Protein AF-A0A3G2WJ85-F1 (afdb_monomer_lite)

Sequence (77 aa):
LQELFQALDLRGISEQSLVVSGVQHQSTLELSEVGVEAAAATSIAMSRMSLSSFSVNRPFLFFIFEDTTGLPLFVGS

Foldseek 3Di:
DVCQQPFDPPVVPPPDGDHDPDDDDDDDDDDDCPVVVVVPPDDDPDPDDDDDDDDDPDDDWDFDADPPVRDTPDIDD

Secondary structure (DSSP, 8-state):
-GGGGT----TTT-SS----------------HHHHHHHH------TT---------S---EEEE-TTT--EEEEE-

Organism: Homo sapiens (NCBI:txid9606)

Structure (mmCIF, N/CA/C/O backbone):
data_AF-A0A3G2WJ85-F1
#
_entry.id   AF-A0A3G2WJ85-F1
#
loop_
_atom_site.group_PDB
_atom_site.id
_atom_site.type_symbol
_atom_site.label_atom_id
_atom_site.label_alt_id
_atom_site.label_comp_id
_atom_site.label_asym_id
_atom_site.label_entity_id
_atom_site.label_seq_id
_atom_site.pdbx_PDB_ins_code
_atom_site.Cartn_x
_atom_site.Cartn_y
_atom_site.Cartn_z
_atom_site.occupancy
_atom_site.B_iso_or_equiv
_atom_site.auth_seq_id
_atom_site.auth_comp_id
_atom_site.auth_asym_id
_atom_site.auth_atom_id
_atom_site.pdbx_PDB_model_num
ATOM 1 N N . LEU A 1 1 ? -16.948 -0.219 10.405 1.00 62.75 1 LEU A N 1
ATOM 2 C CA . LEU A 1 1 ? -15.751 0.419 11.007 1.00 62.75 1 LEU A CA 1
ATOM 3 C C . LEU A 1 1 ? -16.108 1.546 11.971 1.00 62.75 1 LEU A C 1
ATOM 5 O O . LEU A 1 1 ? -15.470 1.607 13.005 1.00 62.75 1 LEU A O 1
ATOM 9 N N . GLN A 1 2 ? -17.123 2.377 11.697 1.00 70.94 2 GLN A N 1
ATOM 10 C CA . GLN A 1 2 ? -17.565 3.450 12.609 1.00 70.94 2 GLN A CA 1
ATOM 11 C C . GLN A 1 2 ? -17.820 2.970 14.055 1.00 70.94 2 GLN A C 1
ATOM 13 O O . GLN A 1 2 ? -17.352 3.597 14.997 1.00 70.94 2 GLN A O 1
ATOM 18 N N . GLU A 1 3 ? -18.476 1.815 14.213 1.00 74.75 3 GLU A N 1
ATOM 19 C CA . GLU A 1 3 ? -18.801 1.195 15.512 1.00 74.75 3 GLU A CA 1
ATOM 20 C C . GLU A 1 3 ? -17.575 0.927 16.402 1.00 74.75 3 GLU A C 1
ATOM 22 O O . GLU A 1 3 ? -17.660 1.051 17.622 1.00 74.75 3 GLU A O 1
ATOM 27 N N . LEU A 1 4 ? -16.414 0.632 15.796 1.00 75.06 4 LEU A N 1
ATOM 28 C CA . LEU A 1 4 ? -15.143 0.403 16.502 1.00 75.06 4 LEU A CA 1
ATOM 29 C C . LEU A 1 4 ? -14.725 1.629 17.335 1.00 75.06 4 LEU A C 1
ATOM 31 O O . LEU A 1 4 ? -14.111 1.488 18.390 1.00 75.06 4 LEU A O 1
ATOM 35 N N . PHE A 1 5 ? -15.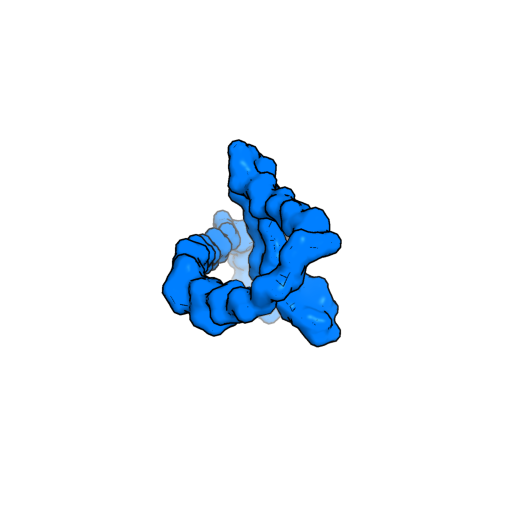080 2.824 16.858 1.00 81.62 5 PHE A N 1
ATOM 36 C CA . PHE A 1 5 ? -14.707 4.106 17.454 1.00 81.62 5 PHE A CA 1
ATOM 37 C C . PHE A 1 5 ? -15.826 4.728 18.305 1.00 81.62 5 PHE A C 1
ATOM 39 O O . PHE A 1 5 ? -15.649 5.835 18.807 1.00 81.62 5 PHE A O 1
ATOM 46 N N . GLN A 1 6 ? -16.980 4.063 18.453 1.00 75.94 6 GLN A N 1
ATOM 47 C CA . GLN A 1 6 ? -18.124 4.606 19.197 1.00 75.94 6 GLN A CA 1
ATOM 48 C C . GLN A 1 6 ? -18.496 3.769 20.423 1.00 75.94 6 GLN A C 1
ATOM 50 O O . GLN A 1 6 ? -18.475 4.309 21.526 1.00 75.94 6 GLN A O 1
ATOM 55 N N . ALA A 1 7 ? -18.824 2.482 20.265 1.00 70.50 7 ALA A N 1
ATOM 56 C CA . ALA A 1 7 ? -19.237 1.625 21.384 1.00 70.50 7 ALA A CA 1
ATOM 57 C C . ALA A 1 7 ? -19.264 0.133 20.993 1.00 70.50 7 ALA A C 1
ATOM 59 O O . ALA A 1 7 ? -20.301 -0.525 21.073 1.00 70.50 7 ALA A O 1
ATOM 60 N N . LEU A 1 8 ? -18.131 -0.411 20.542 1.00 81.31 8 LEU A N 1
ATOM 61 C CA . LEU A 1 8 ? -18.022 -1.840 20.242 1.00 81.31 8 LEU A CA 1
ATOM 62 C C . LEU A 1 8 ? -17.832 -2.660 21.528 1.00 81.31 8 LEU A C 1
ATOM 64 O O . LEU A 1 8 ? -17.074 -2.272 22.415 1.00 81.31 8 LEU A O 1
ATOM 68 N N . ASP A 1 9 ? -18.480 -3.823 21.612 1.00 85.75 9 ASP A N 1
ATOM 69 C CA . ASP A 1 9 ? -18.248 -4.778 22.697 1.00 85.75 9 ASP A CA 1
ATOM 70 C C . ASP A 1 9 ? -16.863 -5.428 22.548 1.00 85.75 9 ASP A C 1
ATOM 72 O O . ASP A 1 9 ? -16.654 -6.328 21.733 1.00 85.75 9 ASP A O 1
ATOM 76 N N . LEU A 1 10 ? -15.905 -4.938 23.335 1.00 89.50 10 LEU A N 1
ATOM 77 C CA . LEU A 1 10 ? -14.513 -5.391 23.353 1.00 89.50 10 LEU A CA 1
ATOM 78 C C . LEU A 1 10 ? -14.205 -6.311 24.547 1.00 89.50 10 LEU A C 1
ATOM 80 O O . LEU A 1 10 ? -13.039 -6.464 24.915 1.00 89.50 10 LEU A O 1
ATOM 84 N N . ARG A 1 11 ? -15.220 -6.973 25.126 1.00 88.88 11 ARG A N 1
ATOM 85 C CA . ARG A 1 11 ? -15.040 -7.907 26.257 1.00 88.88 11 ARG A CA 1
ATOM 86 C C . ARG A 1 11 ? -14.108 -9.085 25.965 1.00 88.88 11 ARG A C 1
ATOM 88 O O . ARG A 1 11 ? -13.508 -9.629 26.879 1.00 88.88 11 ARG A O 1
ATOM 95 N N . GLY A 1 12 ? -13.900 -9.430 24.691 1.00 91.38 12 GLY A N 1
ATOM 96 C CA . GLY A 1 12 ? -12.873 -10.401 24.281 1.00 91.38 12 GLY A CA 1
ATOM 97 C C . GLY A 1 12 ? -11.420 -9.927 24.466 1.00 91.38 12 GLY A C 1
ATOM 98 O O . GLY A 1 12 ? -10.504 -10.731 24.318 1.00 91.38 12 GLY A O 1
ATOM 99 N N . ILE A 1 13 ? -11.200 -8.641 24.763 1.00 92.38 13 ILE A N 1
ATOM 100 C CA . ILE A 1 13 ? -9.883 -8.029 25.009 1.00 92.38 13 ILE A CA 1
ATOM 101 C C . ILE A 1 13 ? -9.730 -7.658 26.492 1.00 92.38 13 ILE A C 1
ATOM 103 O O . ILE A 1 13 ? -8.662 -7.860 27.067 1.00 92.38 13 ILE A O 1
ATOM 107 N N . SER A 1 14 ? -10.776 -7.095 27.108 1.00 91.31 14 SER A N 1
ATOM 108 C CA . SER A 1 14 ? -10.782 -6.679 28.516 1.00 91.31 14 SER A CA 1
ATOM 109 C C . SER A 1 14 ? -12.197 -6.658 29.087 1.00 91.31 14 SER A C 1
ATOM 111 O O . SER A 1 14 ? -13.128 -6.239 28.410 1.00 91.31 14 SER A O 1
ATOM 113 N N . GLU A 1 15 ? -12.348 -6.999 30.367 1.00 90.06 15 GLU A N 1
ATOM 114 C CA . GLU A 1 15 ? -13.617 -6.885 31.107 1.00 90.06 15 GLU A CA 1
A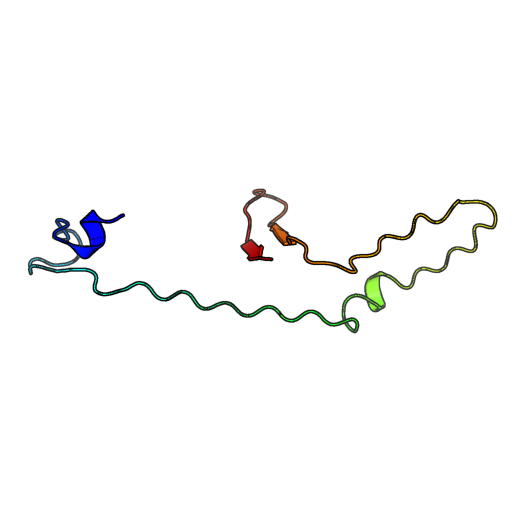TOM 115 C C . GLU A 1 15 ? -14.052 -5.426 31.357 1.00 90.06 15 GLU A C 1
ATOM 117 O O . GLU A 1 15 ? -15.172 -5.163 31.796 1.00 90.06 15 GLU A O 1
ATOM 122 N N . GLN A 1 16 ? -13.168 -4.456 31.107 1.00 89.25 16 GLN A N 1
ATOM 123 C CA . GLN A 1 16 ? -13.469 -3.029 31.216 1.00 89.25 16 GLN A CA 1
ATOM 124 C C . GLN A 1 16 ? -14.030 -2.476 29.900 1.00 89.25 16 GLN A C 1
ATOM 126 O O . GLN A 1 16 ? -13.693 -2.947 28.817 1.00 89.25 16 GLN A O 1
ATOM 131 N N . SER A 1 17 ? -14.840 -1.417 29.985 1.00 87.19 17 SER A N 1
ATOM 132 C CA . SER A 1 17 ? -15.327 -0.712 28.795 1.00 87.19 17 SER A CA 1
ATOM 133 C C . SER A 1 17 ? -14.162 -0.049 28.053 1.00 87.19 17 SER A C 1
ATOM 135 O O . SER A 1 17 ? -13.502 0.833 28.601 1.00 87.19 17 SER A O 1
ATOM 137 N N . LEU A 1 18 ? -13.937 -0.442 26.798 1.00 88.50 18 LEU A N 1
ATOM 138 C CA . LEU A 1 18 ? -12.894 0.100 25.926 1.00 88.50 18 LEU A CA 1
ATOM 139 C C . LEU A 1 18 ? -13.507 0.799 24.709 1.00 88.50 18 LEU A C 1
ATOM 141 O O . LEU A 1 18 ? -14.564 0.409 24.222 1.00 88.50 18 LEU A O 1
ATOM 145 N N . VAL A 1 19 ? -12.803 1.802 24.188 1.00 88.31 19 VAL A N 1
ATOM 146 C CA . VAL A 1 19 ? -13.103 2.446 22.904 1.00 88.31 19 VAL A CA 1
ATOM 147 C C . VAL A 1 19 ? -11.804 2.633 22.131 1.00 88.31 19 VAL A C 1
ATOM 149 O O . VAL A 1 19 ? -10.774 2.977 22.717 1.00 88.31 19 VAL A O 1
ATOM 152 N N . VAL A 1 20 ? -11.827 2.398 20.819 1.00 89.81 20 VAL A N 1
ATOM 153 C CA . VAL A 1 20 ? -10.660 2.675 19.977 1.00 89.81 20 VAL A CA 1
ATOM 154 C C . VAL A 1 20 ? -10.597 4.176 19.721 1.00 89.81 20 VAL A C 1
ATOM 156 O O . VAL A 1 20 ? -11.534 4.754 19.182 1.00 89.81 20 VAL A O 1
ATOM 159 N N . SER A 1 21 ? -9.496 4.817 20.112 1.00 89.75 21 SER A N 1
ATOM 160 C CA . SER A 1 21 ? -9.299 6.265 19.952 1.00 89.75 21 SER A CA 1
ATOM 161 C C . SER A 1 21 ? -8.706 6.656 18.596 1.00 89.75 21 SER A C 1
ATOM 163 O O . SER A 1 21 ? -8.881 7.784 18.145 1.00 89.75 21 SER A O 1
ATOM 165 N N . GLY A 1 22 ? -8.012 5.733 17.932 1.00 89.06 22 GLY A N 1
ATOM 166 C CA . GLY A 1 22 ? -7.382 5.964 16.640 1.00 89.06 22 GLY A CA 1
ATOM 167 C C . GLY A 1 22 ? -6.620 4.735 16.158 1.00 89.06 22 GLY A C 1
ATOM 168 O O . GLY A 1 22 ? -6.259 3.863 16.946 1.00 89.06 22 GLY A O 1
ATOM 169 N N . VAL A 1 23 ? -6.371 4.677 14.852 1.00 91.31 23 VAL A N 1
ATOM 170 C CA . VAL A 1 23 ? -5.513 3.669 14.220 1.00 91.31 23 VAL A CA 1
ATOM 171 C C . VAL A 1 23 ? -4.466 4.417 13.409 1.00 91.31 23 VAL A C 1
ATOM 173 O O . VAL A 1 23 ? -4.811 5.271 12.596 1.00 91.31 23 VAL A O 1
ATOM 176 N N . GLN A 1 24 ? -3.192 4.119 13.651 1.00 94.12 24 GLN A N 1
ATOM 177 C CA . GLN A 1 24 ? -2.074 4.746 12.952 1.00 94.12 24 GLN A CA 1
ATOM 178 C C . GLN A 1 24 ? -1.453 3.741 11.984 1.00 94.12 24 GLN A C 1
ATOM 180 O O . GLN A 1 24 ? -1.141 2.616 12.371 1.00 94.12 24 GLN A O 1
ATOM 185 N N . HIS A 1 25 ? -1.271 4.157 10.733 1.00 92.88 25 HIS A N 1
ATOM 186 C CA . HIS A 1 25 ? -0.561 3.400 9.709 1.00 92.88 25 HIS A CA 1
ATOM 187 C C . HIS A 1 25 ? 0.574 4.268 9.171 1.00 92.88 25 HIS A C 1
ATOM 189 O O . HIS A 1 25 ? 0.336 5.394 8.735 1.00 92.88 25 HIS A O 1
ATOM 195 N N . GLN A 1 26 ? 1.798 3.746 9.212 1.00 93.12 26 GLN A N 1
ATOM 196 C CA . GLN A 1 26 ? 2.980 4.402 8.670 1.00 93.12 26 GLN A CA 1
ATOM 197 C C . GLN A 1 26 ? 3.697 3.422 7.746 1.00 93.12 26 GLN A C 1
ATOM 199 O O . GLN A 1 26 ? 3.946 2.276 8.116 1.00 93.12 26 GLN A O 1
ATOM 204 N N . SER A 1 27 ? 4.021 3.893 6.547 1.00 91.75 27 SER A N 1
ATOM 205 C CA . SER A 1 27 ? 4.704 3.136 5.508 1.00 91.75 27 SER A CA 1
ATOM 206 C C . SER A 1 27 ? 5.719 4.044 4.819 1.00 91.75 27 SER A C 1
ATOM 208 O O . SER A 1 27 ? 5.454 5.232 4.630 1.00 91.75 27 SER A O 1
ATOM 210 N N . THR A 1 28 ? 6.868 3.480 4.453 1.00 91.50 28 THR A N 1
ATOM 211 C CA . THR A 1 28 ? 7.935 4.169 3.723 1.00 91.50 28 THR A CA 1
ATOM 212 C C . THR A 1 28 ? 8.314 3.324 2.517 1.00 91.50 28 THR A C 1
ATOM 214 O O . THR A 1 28 ? 8.527 2.121 2.651 1.00 91.50 28 THR A O 1
ATOM 217 N N . LEU A 1 29 ? 8.423 3.959 1.351 1.00 89.50 29 LEU A N 1
ATOM 218 C CA . LEU A 1 29 ? 8.878 3.334 0.116 1.00 89.50 29 LEU A CA 1
ATOM 219 C C . LEU A 1 29 ? 9.977 4.196 -0.501 1.00 89.50 29 LEU A C 1
ATOM 221 O O . LEU A 1 29 ? 9.793 5.395 -0.698 1.00 89.50 29 LEU A O 1
ATOM 225 N N . GLU A 1 30 ? 11.110 3.571 -0.799 1.00 88.50 30 GLU A N 1
ATOM 226 C CA . GLU A 1 30 ? 12.254 4.195 -1.453 1.00 88.50 30 GLU A CA 1
ATOM 227 C C . GLU A 1 30 ? 12.552 3.430 -2.743 1.00 88.50 30 GLU A C 1
ATOM 229 O O . GLU A 1 30 ? 12.649 2.203 -2.744 1.00 88.50 30 GLU A O 1
ATOM 234 N N . LEU A 1 31 ? 12.670 4.159 -3.850 1.00 80.94 31 LEU A N 1
ATOM 235 C CA . LEU A 1 31 ? 13.019 3.615 -5.158 1.00 80.94 31 LEU A CA 1
ATOM 236 C C . LEU A 1 31 ? 14.408 4.127 -5.524 1.00 80.94 31 LEU A C 1
ATOM 238 O O . LEU A 1 31 ? 14.628 5.337 -5.545 1.00 80.94 31 LEU A O 1
ATOM 242 N N . SER A 1 32 ? 15.333 3.218 -5.826 1.00 79.50 32 SER A N 1
ATOM 243 C CA . SER A 1 32 ? 16.676 3.569 -6.284 1.00 79.50 32 SER A CA 1
ATOM 244 C C . SER A 1 32 ? 17.094 2.732 -7.488 1.00 79.50 32 SER A C 1
ATOM 246 O O . SER A 1 32 ? 16.685 1.581 -7.653 1.00 79.50 32 SER A O 1
ATOM 248 N N . GLU A 1 33 ? 17.927 3.326 -8.339 1.00 75.62 33 GLU A N 1
ATOM 249 C CA . GLU A 1 33 ? 18.425 2.680 -9.555 1.00 75.62 33 GLU A CA 1
ATOM 250 C C . GLU A 1 33 ? 19.495 1.630 -9.245 1.00 75.62 33 GLU A C 1
ATOM 252 O O . GLU A 1 33 ? 19.600 0.650 -9.966 1.00 75.62 33 GLU A O 1
ATOM 257 N N . VAL A 1 34 ? 20.217 1.751 -8.127 1.00 67.94 34 VAL A N 1
ATOM 258 C CA . VAL A 1 34 ? 21.360 0.884 -7.777 1.00 67.94 34 VAL A CA 1
ATOM 259 C C . VAL A 1 34 ? 20.989 -0.610 -7.736 1.00 67.94 34 VAL A C 1
ATOM 261 O O . VAL A 1 34 ? 21.793 -1.456 -8.120 1.00 67.94 34 VAL A O 1
ATOM 264 N N . GLY A 1 35 ? 19.767 -0.953 -7.312 1.00 54.50 35 GLY A N 1
ATOM 265 C CA . GLY A 1 35 ? 19.267 -2.337 -7.325 1.00 54.50 35 GLY A CA 1
ATOM 266 C C . GLY A 1 35 ? 18.618 -2.769 -8.648 1.00 54.50 35 GLY A C 1
ATOM 267 O O . GLY A 1 35 ? 18.576 -3.959 -8.952 1.00 54.50 35 GLY A O 1
ATOM 268 N N . VAL A 1 36 ? 18.126 -1.814 -9.441 1.00 56.44 36 VAL A N 1
ATOM 269 C CA . VAL A 1 36 ? 17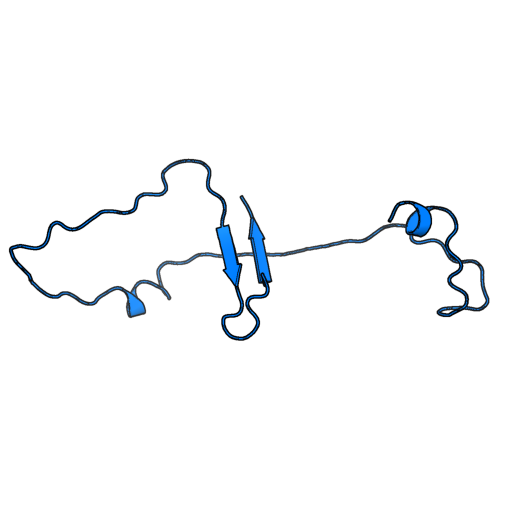.416 -2.046 -10.714 1.00 56.44 36 VAL A CA 1
ATOM 270 C C . VAL A 1 36 ? 18.396 -2.132 -11.889 1.00 56.44 36 VAL A C 1
ATOM 272 O O . VAL A 1 36 ? 18.230 -2.963 -12.779 1.00 56.44 36 VAL A O 1
ATOM 275 N N . GLU A 1 37 ? 19.454 -1.325 -11.874 1.00 53.97 37 GLU A N 1
ATOM 276 C CA . GLU A 1 37 ? 20.496 -1.237 -12.899 1.00 53.97 37 GLU A CA 1
ATOM 277 C C . GLU A 1 37 ? 21.255 -2.563 -13.049 1.00 53.97 37 GLU A C 1
ATOM 279 O O . GLU A 1 37 ? 21.476 -3.026 -14.169 1.00 53.97 37 GLU A O 1
ATOM 284 N N . ALA A 1 38 ? 21.539 -3.246 -11.934 1.00 52.62 38 ALA A N 1
ATOM 285 C CA . ALA A 1 38 ? 22.158 -4.571 -11.937 1.00 52.62 38 ALA A CA 1
ATOM 286 C C . ALA A 1 38 ? 21.284 -5.656 -12.606 1.00 52.62 38 ALA A C 1
ATOM 288 O O . ALA A 1 38 ? 21.823 -6.613 -13.159 1.00 52.62 38 ALA A O 1
ATOM 289 N N . ALA A 1 39 ? 19.952 -5.511 -12.584 1.00 54.50 39 ALA A N 1
ATOM 290 C CA . ALA A 1 39 ? 19.008 -6.445 -13.208 1.00 54.50 39 ALA A CA 1
ATOM 291 C C . ALA A 1 39 ? 18.622 -6.054 -14.652 1.00 54.50 39 ALA A C 1
ATOM 293 O O . ALA A 1 39 ? 18.271 -6.923 -15.449 1.00 54.50 39 ALA A O 1
ATOM 294 N N . ALA A 1 40 ? 18.688 -4.765 -15.008 1.00 54.12 40 ALA A N 1
ATOM 295 C CA . ALA A 1 40 ? 18.233 -4.233 -16.297 1.00 54.12 40 ALA A CA 1
ATOM 296 C C . ALA A 1 40 ? 19.345 -4.059 -17.351 1.00 54.12 40 ALA A C 1
ATOM 298 O O . ALA A 1 40 ? 19.046 -3.948 -18.542 1.00 54.12 40 ALA A O 1
ATOM 299 N N . ALA A 1 41 ? 20.623 -4.058 -16.961 1.00 56.50 41 ALA A N 1
ATOM 300 C CA . ALA A 1 41 ? 21.750 -3.899 -17.881 1.00 56.50 41 ALA A CA 1
ATOM 301 C C . ALA A 1 41 ? 22.065 -5.191 -18.671 1.00 56.50 41 ALA A C 1
ATOM 303 O O . ALA A 1 41 ? 23.150 -5.756 -18.568 1.00 56.50 41 ALA A O 1
ATOM 304 N N . THR A 1 42 ? 21.124 -5.661 -19.497 1.00 57.41 42 THR A N 1
ATOM 305 C CA . THR A 1 42 ? 21.387 -6.703 -20.506 1.00 57.41 42 THR A CA 1
ATOM 306 C C . THR A 1 42 ? 21.316 -6.079 -21.898 1.00 57.41 42 THR A C 1
ATOM 308 O O . THR A 1 42 ? 20.235 -5.803 -22.413 1.00 57.41 42 THR A O 1
ATOM 311 N N . SER A 1 43 ? 22.466 -5.833 -22.530 1.00 48.72 43 SER A N 1
ATOM 312 C CA . SER A 1 43 ? 22.521 -5.312 -23.899 1.00 48.72 43 SER A CA 1
ATOM 313 C C . SER A 1 43 ? 22.518 -6.464 -24.911 1.00 48.72 43 SER A C 1
ATOM 315 O O . SER A 1 43 ? 23.504 -7.174 -25.085 1.00 48.72 43 SER A O 1
ATOM 317 N N . ILE A 1 44 ? 21.400 -6.656 -25.617 1.00 53.03 44 ILE A N 1
ATOM 318 C CA . ILE A 1 44 ? 21.364 -7.484 -26.831 1.00 53.03 44 ILE A CA 1
ATOM 319 C C . ILE A 1 44 ? 21.211 -6.535 -28.018 1.00 53.03 44 ILE A C 1
ATOM 321 O O . ILE A 1 44 ? 20.184 -5.877 -28.176 1.00 53.03 44 ILE A O 1
ATOM 325 N N . ALA A 1 45 ? 22.237 -6.452 -28.867 1.00 51.38 45 ALA A N 1
ATOM 326 C CA . ALA A 1 45 ? 22.211 -5.645 -30.084 1.00 51.38 45 ALA A CA 1
ATOM 327 C C . ALA A 1 45 ? 21.304 -6.294 -31.152 1.00 51.38 45 ALA A C 1
ATOM 329 O O . ALA A 1 45 ? 21.780 -6.927 -32.093 1.00 51.38 45 ALA A O 1
ATOM 330 N N . MET A 1 46 ? 19.981 -6.162 -31.016 1.00 50.59 46 MET A N 1
ATOM 331 C CA . MET A 1 46 ? 19.022 -6.588 -32.041 1.00 50.59 46 MET A CA 1
ATOM 332 C C . MET A 1 46 ? 18.604 -5.399 -32.910 1.00 50.59 46 MET A C 1
ATOM 334 O O . MET A 1 46 ? 17.732 -4.612 -32.562 1.00 50.59 46 MET A O 1
ATOM 338 N N . SER A 1 47 ? 19.219 -5.297 -34.089 1.00 53.19 47 SER A N 1
ATOM 339 C CA . SER A 1 47 ? 19.099 -4.179 -35.040 1.00 53.19 47 SER A CA 1
ATOM 340 C C . SER A 1 47 ? 17.690 -3.922 -35.624 1.00 53.19 47 SER A C 1
ATOM 342 O O . SER A 1 47 ? 17.553 -3.026 -36.456 1.00 53.19 47 SER A O 1
ATOM 344 N N . ARG A 1 48 ? 16.649 -4.692 -35.273 1.00 52.81 48 ARG A N 1
ATOM 345 C CA . ARG A 1 48 ? 15.327 -4.634 -35.941 1.00 52.81 48 ARG A CA 1
ATOM 346 C C . ARG A 1 48 ? 14.116 -4.934 -35.044 1.00 52.81 48 ARG A C 1
ATOM 348 O O . ARG A 1 48 ? 13.078 -5.347 -35.549 1.00 52.81 48 ARG A O 1
ATOM 355 N N . MET A 1 49 ? 14.205 -4.721 -33.734 1.00 57.03 49 MET A N 1
ATOM 356 C CA . MET A 1 49 ? 13.008 -4.716 -32.883 1.00 57.03 49 MET A CA 1
ATOM 357 C C . MET A 1 49 ? 12.657 -3.273 -32.536 1.00 57.03 49 MET A C 1
ATOM 359 O O . MET A 1 49 ? 13.502 -2.529 -32.048 1.00 57.03 49 MET A O 1
ATOM 363 N N . SER A 1 50 ? 11.421 -2.865 -32.828 1.00 60.00 50 SER A N 1
ATOM 364 C CA . SER A 1 50 ? 10.874 -1.596 -32.350 1.00 60.00 50 SER A CA 1
ATOM 365 C C . SER A 1 50 ? 10.875 -1.634 -30.824 1.00 60.00 50 SER A C 1
ATOM 367 O O . SER A 1 50 ? 10.059 -2.333 -30.229 1.00 60.00 50 SER A O 1
ATOM 369 N N . LEU A 1 51 ? 11.818 -0.935 -30.195 1.00 64.31 51 LEU A N 1
ATOM 370 C CA . LEU A 1 51 ? 11.880 -0.812 -28.744 1.00 64.31 51 LEU A CA 1
ATOM 371 C C . LEU A 1 51 ? 10.714 0.065 -28.284 1.00 64.31 51 LEU A C 1
ATOM 373 O O . LEU A 1 51 ? 10.700 1.273 -28.514 1.00 64.31 51 LEU A O 1
ATOM 377 N N . SER A 1 52 ? 9.716 -0.548 -27.658 1.00 67.38 52 SER A N 1
ATOM 378 C CA . SER A 1 52 ? 8.614 0.168 -27.020 1.00 67.38 52 SER A CA 1
ATOM 379 C C . SER A 1 52 ? 9.136 0.833 -25.745 1.00 67.38 52 SER A C 1
ATOM 381 O O . SER A 1 52 ? 9.490 0.143 -24.792 1.00 67.38 52 SER A O 1
ATOM 383 N N . SER A 1 53 ? 9.201 2.164 -25.707 1.00 78.88 53 SER A N 1
ATOM 384 C CA . SER A 1 53 ? 9.561 2.891 -24.485 1.00 78.88 53 SER A CA 1
ATOM 385 C C . SER A 1 53 ? 8.356 3.009 -23.553 1.00 78.88 53 SER A C 1
ATOM 387 O O . SER A 1 53 ? 7.305 3.500 -23.969 1.00 78.88 53 SER A O 1
ATOM 389 N N . PHE A 1 54 ? 8.520 2.634 -22.285 1.00 83.38 54 PHE A N 1
ATOM 390 C CA . PHE A 1 54 ? 7.558 2.937 -21.228 1.00 83.38 54 PHE A CA 1
ATOM 391 C C . PHE A 1 54 ? 8.033 4.172 -20.458 1.00 83.38 54 PHE A C 1
ATOM 393 O O . PHE A 1 54 ? 9.137 4.182 -19.920 1.00 83.38 54 PHE A O 1
ATOM 400 N N . SER A 1 55 ? 7.220 5.229 -20.438 1.00 87.81 55 SER A N 1
ATOM 401 C CA . SER A 1 55 ? 7.529 6.480 -19.743 1.00 87.81 55 SER A CA 1
ATOM 402 C C . SER A 1 55 ? 6.374 6.854 -18.825 1.00 87.81 55 SER A C 1
ATOM 404 O O . SER A 1 55 ? 5.227 6.951 -19.265 1.00 87.81 55 SER A O 1
ATOM 406 N N . VAL A 1 56 ? 6.689 7.068 -17.550 1.00 89.81 56 VAL A N 1
ATOM 407 C CA . VAL A 1 56 ? 5.734 7.480 -16.518 1.00 89.81 56 VAL A CA 1
ATOM 408 C C . VAL A 1 56 ? 6.053 8.918 -16.123 1.00 89.81 56 VAL A C 1
ATOM 410 O O . VAL A 1 56 ? 6.776 9.176 -15.169 1.00 89.81 56 VAL A O 1
ATOM 413 N N . ASN A 1 57 ? 5.560 9.869 -16.915 1.00 93.44 57 ASN A N 1
ATOM 414 C CA . ASN A 1 57 ? 5.863 11.302 -16.796 1.00 93.44 57 ASN A CA 1
ATOM 415 C C . ASN A 1 57 ? 4.669 12.141 -16.292 1.00 93.44 57 ASN A C 1
ATOM 417 O O . ASN A 1 57 ? 4.577 13.337 -16.567 1.00 93.44 57 ASN A O 1
ATOM 421 N N . ARG A 1 58 ? 3.727 11.502 -15.593 1.00 93.69 58 ARG A N 1
ATOM 422 C CA . ARG A 1 58 ? 2.511 12.096 -15.014 1.00 93.69 58 ARG A CA 1
ATOM 423 C C . ARG A 1 58 ? 2.041 11.245 -13.821 1.00 93.69 58 ARG A C 1
ATOM 425 O O . ARG A 1 58 ? 2.539 10.124 -13.703 1.00 93.69 58 ARG A O 1
ATOM 432 N N . PRO A 1 59 ? 1.106 11.720 -12.970 1.00 96.94 59 PRO A N 1
ATOM 433 C CA . PRO A 1 59 ? 0.614 10.944 -11.830 1.00 96.94 59 PRO A CA 1
ATOM 434 C C . PRO A 1 59 ? 0.213 9.521 -12.231 1.00 96.94 59 PRO A C 1
ATOM 436 O O . PRO A 1 59 ? -0.429 9.324 -13.271 1.00 96.94 59 PRO A O 1
ATOM 439 N N . PHE A 1 60 ? 0.612 8.543 -11.424 1.00 94.81 60 PHE A N 1
ATOM 440 C CA . PHE A 1 60 ? 0.446 7.123 -11.710 1.00 94.81 60 PHE A CA 1
ATOM 441 C C . PHE A 1 60 ? 0.065 6.371 -10.444 1.00 94.81 60 PHE A C 1
ATOM 443 O O . PHE A 1 60 ? 0.358 6.817 -9.350 1.00 94.81 60 PHE A O 1
ATOM 450 N N . LEU A 1 61 ? -0.574 5.217 -10.601 1.00 95.38 61 LEU A N 1
ATOM 451 C CA . LEU A 1 61 ? -0.801 4.291 -9.497 1.00 95.38 61 LEU A CA 1
ATOM 452 C C . LEU A 1 61 ? 0.271 3.210 -9.530 1.00 95.38 61 LEU A C 1
ATOM 454 O O . LEU A 1 61 ? 0.670 2.772 -10.613 1.00 95.38 61 LEU A O 1
ATOM 458 N N . PHE A 1 62 ? 0.688 2.742 -8.361 1.00 93.19 62 PHE A N 1
ATOM 459 C CA . PHE A 1 62 ? 1.568 1.588 -8.242 1.00 93.19 62 PHE A CA 1
ATOM 460 C C . PHE A 1 62 ? 1.024 0.578 -7.238 1.00 93.19 62 PHE A C 1
ATOM 462 O O . PHE A 1 62 ? 0.334 0.920 -6.276 1.00 93.19 62 PHE A O 1
ATOM 469 N N . PHE A 1 63 ? 1.374 -0.681 -7.483 1.00 95.19 63 PHE A N 1
ATOM 470 C CA . PHE A 1 63 ? 1.035 -1.814 -6.641 1.00 95.19 63 PHE A CA 1
ATOM 471 C C . PHE A 1 63 ? 2.268 -2.705 -6.516 1.00 95.19 63 PHE A C 1
ATOM 473 O O . PHE A 1 63 ? 2.919 -2.997 -7.519 1.00 95.19 63 PHE A O 1
ATOM 480 N N . ILE A 1 64 ? 2.573 -3.147 -5.302 1.00 94.94 64 ILE A N 1
ATOM 481 C CA . ILE A 1 64 ? 3.562 -4.197 -5.047 1.00 94.94 64 ILE A CA 1
ATOM 482 C C . ILE A 1 64 ? 2.781 -5.409 -4.570 1.00 94.94 64 ILE A C 1
ATOM 484 O O . ILE A 1 64 ? 2.084 -5.316 -3.561 1.00 94.94 64 ILE A O 1
ATOM 488 N N . PHE A 1 65 ? 2.882 -6.520 -5.291 1.00 95.75 65 PHE A N 1
ATOM 489 C CA . PHE A 1 65 ? 2.191 -7.764 -4.969 1.00 95.75 65 PHE A CA 1
ATOM 490 C C . PHE A 1 65 ? 3.173 -8.818 -4.467 1.00 95.75 65 PHE A C 1
ATOM 492 O O . PHE A 1 65 ? 4.349 -8.807 -4.824 1.00 95.75 65 PHE A O 1
ATOM 499 N N . GLU A 1 66 ? 2.675 -9.733 -3.644 1.00 97.19 66 GLU A N 1
ATOM 500 C CA . GLU A 1 66 ? 3.324 -11.021 -3.422 1.00 97.19 66 GLU A CA 1
ATOM 501 C C . GLU A 1 66 ? 2.806 -12.013 -4.475 1.00 97.19 66 GLU A C 1
ATOM 503 O O . GLU A 1 66 ? 1.596 -12.186 -4.626 1.00 97.19 66 GLU A O 1
ATOM 508 N N . ASP A 1 67 ? 3.712 -12.639 -5.226 1.00 94.62 67 ASP A N 1
ATOM 509 C CA . ASP A 1 67 ? 3.363 -13.380 -6.446 1.00 94.62 67 ASP A CA 1
ATOM 510 C C . ASP A 1 67 ? 2.601 -14.692 -6.189 1.00 94.62 67 ASP A C 1
ATOM 512 O O . ASP A 1 67 ? 1.800 -15.114 -7.025 1.00 94.62 67 ASP A O 1
ATOM 516 N N . THR A 1 68 ? 2.823 -15.354 -5.050 1.00 97.19 68 THR A N 1
ATOM 517 C CA . THR A 1 68 ? 2.228 -16.672 -4.762 1.00 97.19 68 THR A CA 1
ATOM 518 C C . THR A 1 68 ? 0.752 -16.562 -4.385 1.00 97.19 68 THR A C 1
ATOM 520 O O . THR A 1 68 ? -0.075 -17.377 -4.793 1.00 97.19 68 THR A O 1
ATOM 523 N N . THR A 1 69 ? 0.421 -15.567 -3.569 1.00 96.56 69 THR A N 1
ATOM 524 C CA . THR A 1 69 ? -0.910 -15.318 -3.005 1.00 96.56 69 THR A CA 1
ATOM 525 C C . THR A 1 69 ? -1.668 -14.242 -3.773 1.00 96.56 69 THR A C 1
ATOM 527 O O . THR A 1 69 ? -2.890 -14.153 -3.646 1.00 96.56 69 THR A O 1
ATOM 530 N N . GLY A 1 70 ? -0.964 -13.422 -4.560 1.00 94.06 70 GLY A N 1
ATOM 531 C CA . GLY A 1 70 ? -1.528 -12.282 -5.279 1.00 94.06 70 GLY A CA 1
ATOM 532 C C . GLY A 1 70 ? -1.956 -11.133 -4.362 1.00 94.06 70 GLY A C 1
ATOM 533 O O . GLY A 1 70 ? -2.734 -10.274 -4.779 1.00 94.06 70 GLY A O 1
ATOM 534 N N . LEU A 1 71 ? -1.505 -11.115 -3.103 1.00 96.00 71 LEU A N 1
ATOM 535 C CA . LEU A 1 71 ? -1.903 -10.092 -2.141 1.00 96.00 71 LEU A CA 1
ATOM 536 C C . LEU A 1 71 ? -1.124 -8.788 -2.366 1.00 96.00 71 LEU A C 1
ATOM 538 O O . LEU A 1 71 ? 0.102 -8.825 -2.505 1.00 96.00 71 LEU A O 1
ATOM 542 N N . PRO A 1 72 ? -1.798 -7.622 -2.372 1.00 94.69 72 PRO A N 1
ATOM 543 C CA . PRO A 1 72 ? -1.115 -6.340 -2.445 1.00 94.69 72 P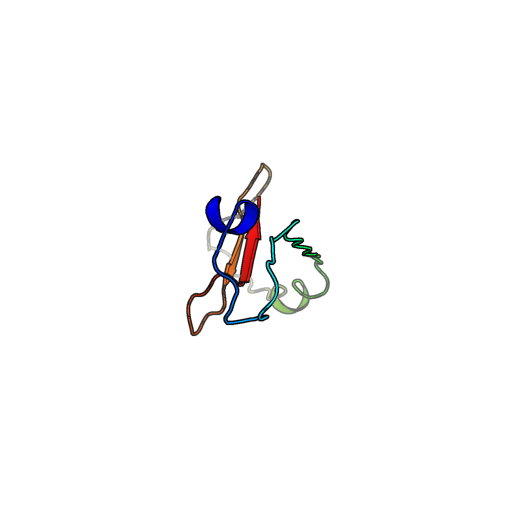RO A CA 1
ATOM 544 C C . PRO A 1 72 ? -0.418 -6.047 -1.113 1.00 94.69 72 PRO A C 1
ATOM 546 O O . PRO A 1 72 ? -1.061 -5.923 -0.071 1.00 94.69 72 PRO A O 1
ATOM 549 N N . LEU A 1 73 ? 0.902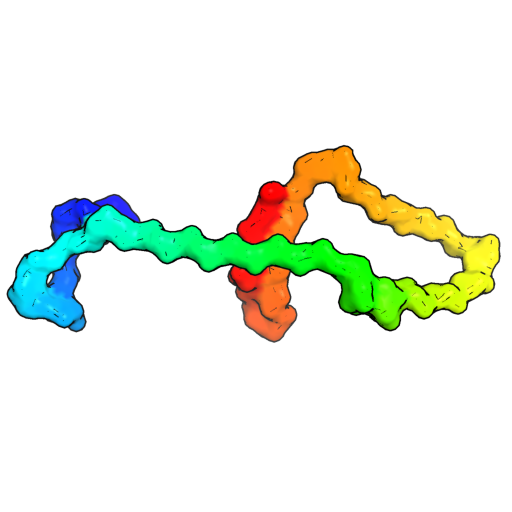 -5.902 -1.164 1.00 94.38 73 LEU A N 1
ATOM 550 C CA . LEU A 1 73 ? 1.737 -5.468 -0.046 1.00 94.38 73 LEU A CA 1
ATOM 551 C C . LEU A 1 73 ? 1.721 -3.944 0.093 1.00 94.38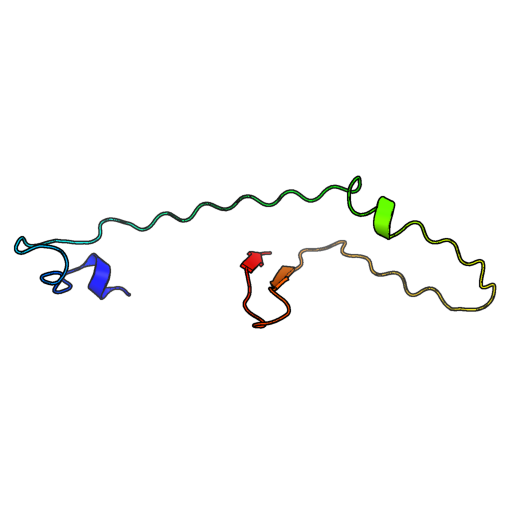 73 LEU A C 1
ATOM 553 O O . LEU A 1 73 ? 1.639 -3.421 1.201 1.00 94.38 73 LEU A O 1
ATOM 557 N N . PHE A 1 74 ? 1.763 -3.234 -1.039 1.00 95.56 74 PHE A N 1
ATOM 558 C CA . PHE A 1 74 ? 1.705 -1.774 -1.087 1.00 95.56 74 PHE A CA 1
ATOM 559 C C . PHE A 1 74 ? 0.821 -1.308 -2.236 1.00 95.56 74 PHE A C 1
ATOM 561 O O . PHE A 1 74 ? 0.847 -1.886 -3.323 1.00 95.56 74 PHE A O 1
ATOM 568 N N . VAL A 1 75 ? 0.078 -0.229 -1.995 1.00 95.31 75 VAL A N 1
ATOM 569 C CA . VAL A 1 75 ? -0.707 0.489 -3.001 1.00 95.31 75 VAL A CA 1
ATOM 570 C C . VAL A 1 75 ? -0.487 1.978 -2.786 1.00 95.31 75 VAL A C 1
ATOM 572 O O . VAL A 1 75 ? -0.576 2.452 -1.652 1.00 95.31 75 VAL A O 1
ATOM 575 N N . GLY A 1 76 ? -0.210 2.709 -3.859 1.00 93.06 76 GLY A N 1
ATOM 576 C CA . GLY A 1 76 ? -0.016 4.151 -3.789 1.00 93.06 76 GLY A CA 1
ATOM 577 C C . GLY A 1 76 ? -0.241 4.851 -5.121 1.00 93.06 76 GLY A C 1
ATOM 578 O O . GLY A 1 76 ? -0.511 4.218 -6.145 1.00 93.06 76 GLY A O 1
ATOM 579 N N . SER A 1 77 ? -0.162 6.177 -5.069 1.00 91.50 77 SER A N 1
ATOM 580 C CA . SER A 1 77 ? -0.407 7.115 -6.167 1.00 91.50 77 SER A CA 1
ATOM 581 C C . SER A 1 77 ? 0.575 8.273 -6.126 1.00 91.50 77 SER A C 1
ATOM 583 O O . SER A 1 77 ? 0.870 8.672 -4.975 1.00 91.50 77 SER A O 1
#

InterPro domains:
  IPR000215 Serpin family [PTHR11461] (2-76)
  IPR023795 Serpin, conserved site [PS00284] (54-64)
  IPR023796 Serpin domain [PF00079] (2-76)
  IPR036186 Serpin superfamily [SSF56574] (3-76)
  IPR042185 Serpin superfamily, domain 2 [G3DSA:2.30.39.10] (2-77)

Radius of gyration: 23.1 Å; chains: 1; bounding box: 42×29×67 Å

pLDDT: mean 80.68, std 15.76, range [48.72, 97.19]